Protein AF-A0A6A1Z0P8-F1 (afdb_monomer_lite)

Structure (mmCIF, N/CA/C/O backbone):
data_AF-A0A6A1Z0P8-F1
#
_entry.id   AF-A0A6A1Z0P8-F1
#
loop_
_atom_site.group_PDB
_atom_site.id
_atom_site.type_symbol
_atom_site.label_atom_id
_atom_site.label_alt_id
_atom_site.label_comp_id
_atom_site.label_asym_id
_atom_site.label_entity_id
_atom_site.label_seq_id
_atom_site.pdbx_PDB_ins_code
_atom_site.Cartn_x
_atom_site.Cartn_y
_atom_site.Cartn_z
_atom_site.occupancy
_atom_site.B_iso_or_equiv
_atom_site.auth_seq_id
_atom_site.auth_comp_id
_atom_site.auth_asym_id
_atom_site.auth_atom_id
_atom_site.pdbx_PDB_model_num
ATOM 1 N N . MET A 1 1 ? 41.110 -6.495 -31.274 1.00 54.38 1 MET A N 1
ATOM 2 C CA . MET A 1 1 ? 40.174 -6.137 -30.177 1.00 54.38 1 MET A CA 1
ATOM 3 C C . MET A 1 1 ? 39.585 -4.802 -30.564 1.00 54.38 1 MET A C 1
ATOM 5 O O . MET A 1 1 ? 40.037 -3.745 -30.126 1.00 54.38 1 MET A O 1
ATOM 9 N N . ASP A 1 2 ? 38.679 -4.904 -31.521 1.00 58.50 2 ASP A N 1
ATOM 10 C CA . ASP A 1 2 ? 38.270 -3.848 -32.425 1.00 58.50 2 ASP A CA 1
ATOM 11 C C . ASP A 1 2 ? 37.320 -2.876 -31.732 1.00 58.50 2 ASP A C 1
ATOM 13 O O . ASP A 1 2 ? 36.557 -3.233 -30.830 1.00 58.50 2 ASP A O 1
A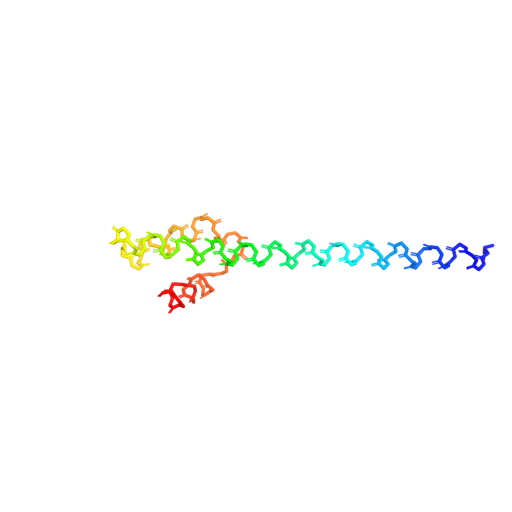TOM 17 N N . PHE A 1 3 ? 37.421 -1.610 -32.123 1.00 57.34 3 PHE A N 1
ATOM 18 C CA . PHE A 1 3 ? 36.674 -0.501 -31.531 1.00 57.34 3 PHE A CA 1
ATOM 19 C C . PHE A 1 3 ? 35.152 -0.726 -31.625 1.00 57.34 3 PHE A C 1
ATOM 21 O O . PHE A 1 3 ? 34.408 -0.356 -30.716 1.00 57.34 3 PHE A O 1
ATOM 28 N N . GLU A 1 4 ? 34.720 -1.421 -32.679 1.00 59.91 4 GLU A N 1
ATOM 29 C CA . GLU A 1 4 ? 33.336 -1.824 -32.937 1.00 59.91 4 GLU A CA 1
ATOM 30 C C . GLU A 1 4 ? 32.777 -2.767 -31.863 1.00 59.91 4 GLU A C 1
ATOM 32 O O . GLU A 1 4 ? 31.656 -2.570 -31.394 1.00 59.91 4 GLU A O 1
ATOM 37 N N . THR A 1 5 ? 33.567 -3.733 -31.379 1.00 60.56 5 THR A N 1
ATOM 38 C CA . THR A 1 5 ? 33.122 -4.670 -30.331 1.00 60.56 5 THR A CA 1
ATOM 39 C C . THR A 1 5 ? 32.844 -3.935 -29.016 1.00 60.56 5 THR A C 1
ATOM 41 O O . THR A 1 5 ? 31.865 -4.216 -28.330 1.00 60.56 5 THR A O 1
ATOM 44 N N . ARG A 1 6 ? 33.653 -2.912 -28.703 1.00 56.78 6 ARG A N 1
ATOM 45 C CA . ARG A 1 6 ? 33.539 -2.117 -27.470 1.00 56.78 6 ARG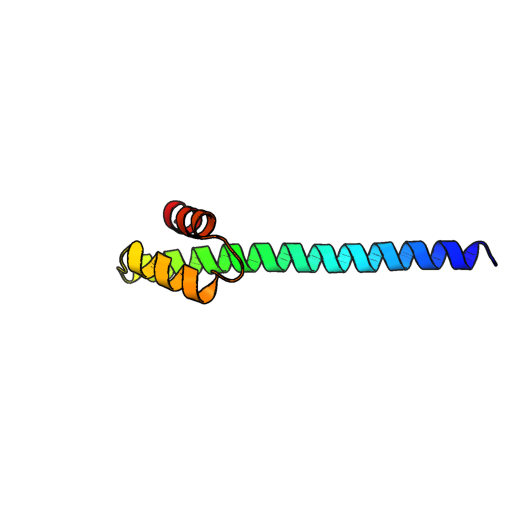 A CA 1
ATOM 46 C C . ARG A 1 6 ? 32.342 -1.148 -27.479 1.00 56.78 6 ARG A C 1
ATOM 48 O O . ARG A 1 6 ? 31.850 -0.791 -26.408 1.00 56.78 6 ARG A O 1
ATOM 55 N N . MET A 1 7 ? 31.883 -0.706 -28.656 1.00 57.72 7 MET A N 1
ATOM 56 C CA . MET A 1 7 ? 30.656 0.096 -28.807 1.00 57.72 7 MET A CA 1
ATOM 57 C C . MET A 1 7 ? 29.394 -0.763 -28.674 1.00 57.72 7 MET A C 1
ATOM 59 O O . MET A 1 7 ? 28.503 -0.410 -27.902 1.00 57.72 7 MET A O 1
ATOM 63 N N . LEU A 1 8 ? 29.359 -1.920 -29.341 1.00 59.22 8 LEU A N 1
ATOM 64 C CA . LEU A 1 8 ? 28.243 -2.874 -29.289 1.00 59.22 8 LEU A CA 1
ATOM 65 C C . LEU A 1 8 ? 27.941 -3.372 -27.868 1.00 59.22 8 LEU A C 1
ATOM 67 O O . LEU A 1 8 ? 26.779 -3.555 -27.500 1.00 59.22 8 LEU A O 1
ATOM 71 N N . GLU A 1 9 ? 28.971 -3.558 -27.040 1.00 58.66 9 GLU A N 1
ATOM 72 C CA . GLU A 1 9 ? 28.792 -3.919 -25.631 1.00 58.66 9 GLU A CA 1
ATOM 73 C C . GLU A 1 9 ? 28.179 -2.781 -24.799 1.00 58.66 9 GLU A C 1
ATOM 75 O O . GLU A 1 9 ? 27.366 -3.036 -23.911 1.00 58.66 9 GLU A O 1
ATOM 80 N N . ARG A 1 10 ? 28.512 -1.514 -25.082 1.00 56.56 10 ARG A N 1
ATOM 81 C CA . ARG A 1 10 ? 27.952 -0.359 -24.355 1.00 56.56 10 ARG A CA 1
ATOM 82 C C . ARG A 1 10 ? 26.481 -0.121 -24.684 1.00 56.56 10 ARG A C 1
ATOM 84 O O . ARG A 1 10 ? 25.713 0.196 -23.776 1.00 56.56 10 ARG A O 1
ATOM 91 N N . GLU A 1 11 ? 26.094 -0.302 -25.941 1.00 56.06 11 GLU A N 1
ATOM 92 C CA . GLU A 1 11 ? 24.714 -0.117 -26.403 1.00 56.06 11 GLU A CA 1
ATOM 93 C C . GLU A 1 11 ? 23.780 -1.191 -25.814 1.00 56.06 11 GLU A C 1
ATOM 95 O O . GLU A 1 11 ? 22.767 -0.867 -25.192 1.00 56.06 11 GLU A O 1
ATOM 100 N N . GLN A 1 12 ? 24.208 -2.460 -25.828 1.00 55.47 12 GLN A N 1
ATOM 101 C CA . GLN A 1 12 ? 23.475 -3.559 -25.184 1.00 55.47 12 GLN A CA 1
ATOM 102 C C . GLN A 1 12 ? 23.366 -3.411 -23.660 1.00 55.47 12 GLN A C 1
ATOM 104 O O . GLN A 1 12 ? 22.367 -3.821 -23.061 1.00 55.47 12 GLN A O 1
ATOM 109 N N . VAL A 1 13 ? 24.381 -2.844 -23.000 1.00 57.25 13 VAL A N 1
ATOM 110 C CA . VAL A 1 13 ? 24.325 -2.559 -21.557 1.00 57.25 13 VAL A CA 1
ATOM 111 C C . VAL A 1 13 ? 23.347 -1.419 -21.260 1.00 57.25 13 VAL A C 1
ATOM 113 O O . VAL A 1 13 ? 22.642 -1.486 -20.252 1.00 57.25 13 VAL A O 1
ATOM 116 N N . GLY A 1 14 ? 23.266 -0.407 -22.129 1.00 58.44 14 GLY A N 1
ATOM 117 C CA . GLY A 1 14 ? 22.287 0.679 -22.039 1.00 58.44 14 GLY A CA 1
ATOM 118 C C . GLY A 1 14 ? 20.846 0.182 -22.159 1.00 58.44 14 GLY A C 1
ATOM 119 O O . GLY A 1 14 ? 20.025 0.484 -21.294 1.00 58.44 14 GLY A O 1
ATOM 120 N N . GLU A 1 15 ? 20.553 -0.657 -23.155 1.00 59.19 15 GLU A N 1
ATOM 121 C CA . GLU A 1 15 ? 19.223 -1.259 -23.333 1.00 59.19 15 GLU A CA 1
ATOM 122 C C . GLU A 1 15 ? 18.838 -2.199 -22.187 1.00 59.19 15 GLU A C 1
ATOM 124 O O . GLU A 1 15 ? 17.731 -2.108 -21.653 1.00 59.19 15 GLU A O 1
ATOM 129 N N . LYS A 1 16 ? 19.751 -3.078 -21.750 1.00 58.81 16 LYS A N 1
ATOM 130 C CA . LYS A 1 16 ? 19.479 -3.985 -20.622 1.00 58.81 16 LYS A CA 1
ATOM 131 C C . LYS A 1 16 ? 19.224 -3.218 -19.328 1.00 58.81 16 LYS A C 1
ATOM 133 O O . LYS A 1 16 ? 18.325 -3.592 -18.578 1.00 58.81 16 LYS A O 1
ATOM 138 N N . LYS A 1 17 ? 19.972 -2.140 -19.069 1.00 56.59 17 LYS A N 1
ATOM 139 C CA . LYS A 1 17 ? 19.731 -1.267 -17.911 1.00 56.59 17 LYS A CA 1
ATOM 140 C C . LYS A 1 17 ? 18.407 -0.521 -18.031 1.00 56.59 17 LYS A C 1
ATOM 142 O O . LYS A 1 17 ? 17.628 -0.563 -17.086 1.00 56.59 17 LYS A O 1
ATOM 147 N N . GLY A 1 18 ? 18.112 0.071 -19.188 1.00 59.94 18 GLY A N 1
ATOM 148 C CA . GLY A 1 18 ? 16.856 0.786 -19.428 1.00 59.94 18 GLY A CA 1
ATOM 149 C C . GLY A 1 18 ? 15.625 -0.106 -19.261 1.00 59.94 18 GLY A C 1
ATOM 150 O O . GLY A 1 18 ? 14.652 0.295 -18.622 1.00 59.94 18 GLY A O 1
ATOM 151 N N . ARG A 1 19 ? 15.688 -1.352 -19.745 1.00 61.31 19 ARG A N 1
ATOM 152 C CA . ARG A 1 19 ? 14.611 -2.338 -19.587 1.00 61.31 19 ARG A CA 1
ATOM 153 C C . ARG A 1 19 ? 14.440 -2.772 -18.132 1.00 61.31 19 ARG A C 1
ATOM 155 O O . ARG A 1 19 ? 13.329 -2.746 -17.616 1.00 61.31 19 ARG A O 1
ATOM 162 N N . MET A 1 20 ? 15.544 -3.068 -17.448 1.00 60.81 20 MET A N 1
ATOM 163 C CA . MET A 1 20 ? 15.532 -3.492 -16.045 1.00 60.81 20 MET A CA 1
ATOM 164 C C . MET A 1 20 ? 15.073 -2.369 -15.098 1.00 60.81 20 MET A C 1
ATOM 166 O O . MET A 1 20 ? 14.363 -2.624 -14.125 1.00 60.81 20 MET A O 1
ATOM 170 N N . GLU A 1 21 ? 15.436 -1.116 -15.383 1.00 60.69 21 GLU A N 1
ATOM 171 C CA . GLU A 1 21 ? 14.932 0.056 -14.661 1.00 60.69 21 GLU A CA 1
ATOM 172 C C . GLU A 1 21 ? 13.455 0.330 -14.957 1.00 60.69 21 GLU A C 1
ATOM 174 O O . GLU A 1 21 ? 12.708 0.660 -14.035 1.00 60.69 21 GLU A O 1
ATOM 179 N N . GLY A 1 22 ? 13.020 0.168 -16.210 1.00 65.31 22 GLY A N 1
ATOM 180 C CA . GLY A 1 22 ? 11.615 0.281 -16.603 1.00 65.31 22 GLY A CA 1
ATOM 181 C C . GLY A 1 22 ? 10.735 -0.757 -15.907 1.00 65.31 22 GLY A C 1
ATOM 182 O O . GLY A 1 22 ? 9.714 -0.401 -15.321 1.00 65.31 22 GLY A O 1
ATOM 183 N N . GLU A 1 23 ? 11.172 -2.017 -15.877 1.00 66.50 23 GLU A N 1
ATOM 184 C CA . GLU A 1 23 ? 10.485 -3.095 -15.159 1.00 66.50 23 GLU A CA 1
ATOM 185 C C . GLU A 1 23 ? 10.454 -2.843 -13.649 1.00 66.50 23 GLU A C 1
ATOM 187 O O . GLU A 1 23 ? 9.395 -2.959 -13.037 1.00 66.50 23 GLU A O 1
ATOM 192 N N . LYS A 1 24 ? 11.568 -2.414 -13.035 1.00 67.69 24 LYS A N 1
ATOM 193 C CA . LYS A 1 24 ? 11.584 -2.059 -11.605 1.00 67.69 24 LYS A CA 1
ATOM 194 C C . LYS A 1 24 ? 10.625 -0.918 -11.273 1.00 67.69 24 LYS A C 1
ATOM 196 O O . LYS A 1 24 ? 9.915 -1.002 -10.271 1.00 67.69 24 LYS A O 1
ATOM 201 N N . LYS A 1 25 ? 10.598 0.142 -12.088 1.00 69.75 25 LYS A N 1
ATOM 202 C CA . LYS A 1 25 ? 9.710 1.298 -11.880 1.00 69.75 25 LYS A CA 1
ATOM 203 C C . LYS A 1 25 ? 8.245 0.917 -12.074 1.00 69.75 25 LYS A C 1
ATOM 205 O O . LYS A 1 25 ? 7.426 1.249 -11.221 1.00 69.75 25 LYS A O 1
ATOM 210 N N . GLY A 1 26 ? 7.931 0.170 -13.133 1.00 74.62 26 GLY A N 1
ATOM 211 C CA . GLY A 1 26 ? 6.579 -0.321 -13.399 1.00 74.62 26 GLY A CA 1
ATOM 212 C C . GLY A 1 26 ? 6.078 -1.258 -12.302 1.00 74.62 26 GLY A C 1
ATOM 213 O O . GLY A 1 26 ? 4.948 -1.118 -11.841 1.00 74.62 26 GLY A O 1
ATOM 214 N N . LEU A 1 27 ? 6.941 -2.148 -11.808 1.00 76.44 27 LEU A N 1
ATOM 215 C CA . LEU A 1 27 ? 6.614 -3.048 -10.708 1.00 76.44 27 LEU A CA 1
ATOM 216 C C . LEU A 1 27 ? 6.361 -2.273 -9.408 1.00 76.44 27 LEU A C 1
ATOM 218 O O . LEU A 1 27 ? 5.344 -2.495 -8.758 1.00 76.44 27 LEU A O 1
ATOM 222 N N . GLN A 1 28 ? 7.229 -1.323 -9.042 1.00 76.38 28 GLN A N 1
ATOM 223 C CA . GLN A 1 28 ? 7.022 -0.496 -7.846 1.00 76.38 28 GLN A CA 1
ATOM 224 C C . GLN A 1 28 ? 5.746 0.348 -7.929 1.00 76.38 28 GLN A C 1
ATOM 226 O O . GLN A 1 28 ? 5.006 0.428 -6.948 1.00 76.38 28 GLN A O 1
ATOM 231 N N . GLN A 1 29 ? 5.464 0.955 -9.085 1.00 78.25 29 GLN A N 1
ATOM 232 C CA . GLN A 1 29 ? 4.225 1.704 -9.296 1.00 78.25 29 GLN A CA 1
ATOM 233 C C . GLN A 1 29 ? 3.000 0.793 -9.229 1.00 78.25 29 GLN A C 1
ATOM 235 O O . GLN A 1 29 ? 2.047 1.127 -8.534 1.00 78.25 29 GLN A O 1
ATOM 240 N N . GLY A 1 30 ? 3.034 -0.372 -9.880 1.00 82.88 30 GLY A N 1
ATOM 241 C CA . GLY A 1 30 ? 1.947 -1.349 -9.837 1.00 82.88 30 GLY A CA 1
ATOM 242 C C . GLY A 1 30 ? 1.676 -1.856 -8.422 1.00 82.88 30 GLY A C 1
ATOM 243 O O . GLY A 1 30 ? 0.523 -1.941 -8.011 1.00 82.88 30 GLY A O 1
ATOM 244 N N . LEU A 1 31 ? 2.729 -2.109 -7.642 1.00 84.31 31 LEU A N 1
ATOM 245 C CA . LEU A 1 31 ? 2.619 -2.535 -6.247 1.00 84.31 31 LEU A CA 1
ATOM 246 C C . LEU A 1 31 ? 2.058 -1.422 -5.354 1.00 84.31 31 LEU A C 1
ATOM 248 O O . LEU A 1 31 ? 1.187 -1.692 -4.531 1.00 84.31 31 LEU A O 1
ATOM 252 N N . LYS A 1 32 ? 2.495 -0.169 -5.538 1.00 84.19 32 LYS A N 1
ATOM 253 C CA . LYS A 1 32 ? 1.953 0.982 -4.799 1.00 84.19 32 LYS A CA 1
ATOM 254 C C . LYS A 1 32 ? 0.478 1.213 -5.130 1.00 84.19 32 LYS A C 1
ATOM 256 O O . LYS A 1 32 ? -0.336 1.359 -4.221 1.00 84.19 32 LYS A O 1
ATOM 261 N N . THR A 1 33 ? 0.126 1.214 -6.414 1.00 85.12 33 THR A N 1
ATOM 262 C CA . THR A 1 33 ? -1.265 1.353 -6.865 1.00 85.12 33 THR A CA 1
ATOM 263 C C . THR A 1 33 ? -2.115 0.203 -6.341 1.00 85.12 33 THR A C 1
ATOM 265 O O . THR A 1 33 ? -3.168 0.448 -5.768 1.00 85.12 33 THR A O 1
ATOM 268 N N . GLY A 1 34 ? -1.635 -1.038 -6.440 1.00 85.50 34 GLY A N 1
ATOM 269 C CA . GLY A 1 34 ? -2.335 -2.209 -5.919 1.00 85.50 34 GLY A CA 1
ATOM 270 C C . GLY A 1 34 ? -2.549 -2.15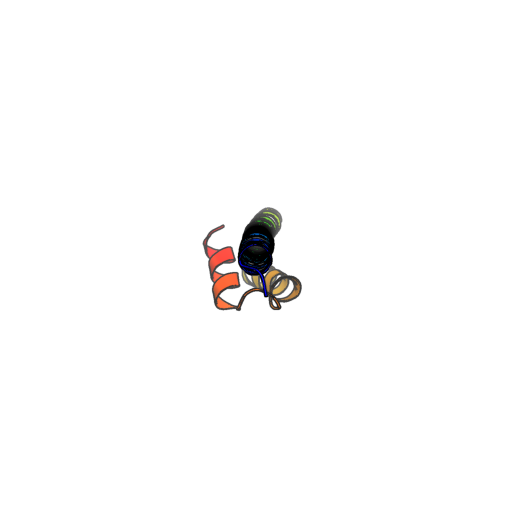6 -4.404 1.00 85.50 34 GLY A C 1
ATOM 271 O O . GLY A 1 34 ? -3.606 -2.563 -3.926 1.00 85.50 34 GLY A O 1
ATOM 272 N N . ALA A 1 35 ? -1.580 -1.641 -3.642 1.00 86.69 35 ALA A N 1
ATOM 273 C CA . ALA A 1 35 ? -1.716 -1.442 -2.202 1.00 86.69 35 ALA A CA 1
ATOM 274 C C . ALA A 1 35 ? -2.794 -0.396 -1.881 1.00 86.69 35 ALA A C 1
ATOM 276 O O . ALA A 1 35 ? -3.669 -0.662 -1.062 1.00 86.69 35 ALA A O 1
ATOM 277 N N . LEU A 1 36 ? -2.786 0.751 -2.567 1.00 85.94 36 LEU A N 1
ATOM 278 C CA . LEU A 1 36 ? -3.795 1.802 -2.398 1.00 85.94 36 LEU A CA 1
ATOM 279 C C . LEU A 1 36 ? -5.195 1.335 -2.814 1.00 85.94 36 LEU A C 1
ATOM 281 O O . LEU A 1 36 ? -6.153 1.567 -2.086 1.00 85.94 36 LEU A O 1
ATOM 285 N N . THR A 1 37 ? -5.323 0.624 -3.937 1.00 87.38 37 THR A N 1
ATOM 286 C CA . THR A 1 37 ? -6.600 0.035 -4.361 1.00 87.38 37 THR A CA 1
ATOM 287 C C . THR A 1 37 ? -7.107 -0.970 -3.333 1.00 87.38 37 THR A C 1
ATOM 289 O O . THR A 1 37 ? -8.287 -0.952 -3.008 1.00 87.38 37 THR A O 1
ATOM 292 N N . LEU A 1 38 ? -6.232 -1.813 -2.770 1.00 87.38 38 LEU A N 1
ATOM 293 C CA . LEU A 1 38 ? -6.622 -2.756 -1.721 1.00 87.38 38 LEU A CA 1
ATOM 294 C C . LEU A 1 38 ? -7.121 -2.020 -0.468 1.00 87.38 38 LEU A C 1
ATOM 296 O O . LEU A 1 38 ? -8.141 -2.411 0.092 1.00 87.38 38 LEU A O 1
ATOM 300 N N . VAL A 1 39 ? -6.435 -0.951 -0.050 1.00 88.31 39 VAL A N 1
ATOM 301 C CA . VAL A 1 39 ? -6.876 -0.101 1.067 1.00 88.31 39 VAL A CA 1
ATOM 302 C C . VAL A 1 39 ? -8.248 0.494 0.786 1.00 88.31 39 VAL A C 1
ATOM 304 O O . VAL A 1 39 ? -9.137 0.347 1.619 1.00 88.31 39 VAL A O 1
ATOM 307 N N . ALA A 1 40 ? -8.428 1.125 -0.375 1.00 88.06 40 ALA A N 1
ATOM 308 C CA . ALA A 1 40 ? -9.681 1.759 -0.760 1.00 88.06 40 ALA A CA 1
ATOM 309 C C . ALA A 1 40 ? -10.834 0.749 -0.789 1.00 88.06 40 ALA A C 1
ATOM 311 O O . ALA A 1 40 ? -11.856 0.978 -0.149 1.00 88.06 40 ALA A O 1
ATOM 312 N N . SER A 1 41 ? -10.641 -0.404 -1.439 1.00 88.44 41 SER A N 1
ATOM 313 C CA . SER A 1 41 ? -11.646 -1.467 -1.492 1.00 88.44 41 SER A CA 1
ATOM 314 C C . SER A 1 41 ? -12.005 -1.986 -0.105 1.00 88.44 41 SER A C 1
ATOM 316 O O . SER A 1 41 ? -13.179 -2.184 0.178 1.00 88.44 41 SER A O 1
ATOM 318 N N . LEU A 1 42 ? -11.016 -2.199 0.771 1.00 88.62 42 LEU A N 1
ATOM 319 C CA . LEU A 1 42 ? -11.270 -2.673 2.132 1.00 88.62 42 LEU A CA 1
ATOM 320 C C . LEU A 1 42 ? -11.955 -1.604 3.000 1.00 88.62 42 LEU A C 1
ATOM 322 O O . LEU A 1 42 ? -12.791 -1.931 3.837 1.00 88.62 42 LEU A O 1
ATOM 326 N N . LYS A 1 43 ? -11.627 -0.327 2.798 1.00 87.19 43 LYS A N 1
ATOM 327 C CA . LYS A 1 43 ? -12.269 0.803 3.478 1.00 87.19 43 LYS A CA 1
ATOM 328 C C . LYS A 1 43 ? -13.729 0.956 3.038 1.00 87.19 43 LYS A C 1
ATOM 330 O O . LYS A 1 43 ? -14.580 1.217 3.881 1.00 87.19 43 LYS A O 1
ATOM 335 N N . ASP A 1 44 ? -14.015 0.718 1.759 1.00 88.25 44 ASP A N 1
ATOM 336 C CA . ASP A 1 44 ? -15.364 0.750 1.180 1.00 88.25 44 ASP A CA 1
ATOM 337 C C . ASP A 1 44 ? -16.276 -0.346 1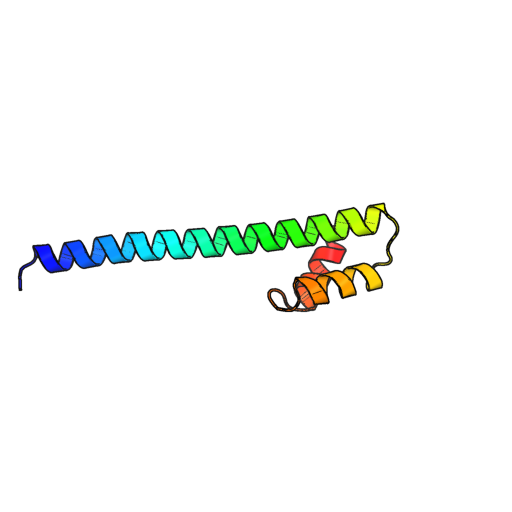.759 1.00 88.25 44 ASP A C 1
ATOM 339 O O . ASP A 1 44 ? -17.406 -0.071 2.155 1.00 88.25 44 ASP A O 1
ATOM 343 N N . VAL A 1 45 ? -15.756 -1.565 1.953 1.00 87.44 45 VAL A N 1
ATOM 344 C CA . VAL A 1 45 ? -16.489 -2.647 2.649 1.00 87.44 45 VAL A CA 1
ATOM 345 C C . VAL A 1 45 ? -16.548 -2.483 4.176 1.00 87.44 45 VAL A C 1
ATOM 347 O O . VAL A 1 45 ? -17.089 -3.348 4.865 1.00 87.44 45 VAL A O 1
ATOM 350 N N . GLY A 1 46 ? -16.006 -1.393 4.730 1.00 85.81 46 GLY A N 1
ATOM 351 C CA . GLY A 1 46 ? -16.060 -1.090 6.161 1.00 85.81 46 GLY A CA 1
ATOM 352 C C . GLY A 1 46 ? -15.033 -1.833 7.020 1.00 85.81 46 GLY A C 1
ATOM 353 O O . GLY A 1 46 ? -15.218 -1.945 8.234 1.00 85.81 46 GLY A O 1
ATOM 354 N N . CYS A 1 47 ? -13.943 -2.348 6.437 1.00 86.81 47 CYS A N 1
ATOM 355 C CA . CYS A 1 47 ? -12.852 -2.912 7.227 1.00 86.81 47 CYS A CA 1
ATOM 356 C C . CYS A 1 47 ? -12.173 -1.836 8.077 1.00 86.81 47 CYS A C 1
ATOM 358 O O . CYS A 1 47 ? -11.980 -0.689 7.672 1.00 86.81 47 CYS A O 1
ATOM 360 N N . THR A 1 48 ? -11.733 -2.240 9.264 1.00 87.31 48 THR A N 1
ATOM 361 C CA . THR A 1 48 ? -10.980 -1.348 10.147 1.00 87.31 48 THR A CA 1
ATOM 362 C C . THR A 1 48 ? -9.552 -1.158 9.652 1.00 87.31 48 THR A C 1
ATOM 364 O O . THR A 1 48 ? -8.919 -2.087 9.151 1.00 87.31 4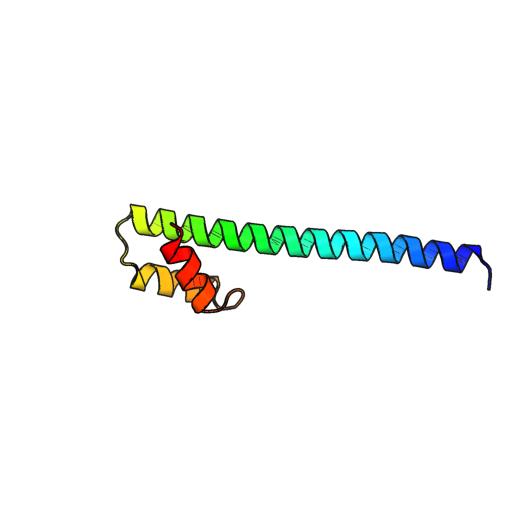8 THR A O 1
ATOM 367 N N . SER A 1 49 ? -8.997 0.028 9.893 1.00 84.38 49 SER A N 1
ATOM 368 C CA . SER A 1 49 ? -7.597 0.385 9.634 1.00 84.38 49 SER A CA 1
ATOM 369 C C . SER A 1 49 ? -6.588 -0.709 10.013 1.00 84.38 49 SER A C 1
ATOM 371 O O . SER A 1 49 ? -5.654 -0.977 9.261 1.00 84.38 49 SER A O 1
ATOM 373 N N . GLN A 1 50 ? -6.795 -1.394 11.144 1.00 86.88 50 GLN A N 1
ATOM 374 C CA . GLN A 1 50 ? -5.936 -2.501 11.578 1.00 86.88 50 GLN A CA 1
ATOM 375 C C . GLN A 1 50 ? -6.054 -3.745 10.687 1.00 86.88 50 GLN A C 1
ATOM 377 O O . GLN A 1 50 ? -5.031 -4.327 10.335 1.00 86.88 50 GLN A O 1
ATOM 382 N N . GLN A 1 51 ? -7.268 -4.140 10.289 1.00 89.88 51 GLN A N 1
ATOM 383 C CA . GLN A 1 51 ? -7.481 -5.273 9.379 1.00 89.88 51 GLN A CA 1
ATOM 384 C C . GLN A 1 51 ? -6.874 -5.003 8.001 1.00 89.88 51 GLN A C 1
ATOM 386 O O . GLN A 1 51 ? -6.216 -5.874 7.429 1.00 89.88 51 GLN A O 1
ATOM 391 N N . ILE A 1 52 ? -7.044 -3.779 7.497 1.00 88.81 52 ILE A N 1
ATOM 392 C CA . ILE A 1 52 ? -6.467 -3.342 6.223 1.00 88.81 52 ILE A CA 1
ATOM 393 C C . ILE A 1 52 ? -4.942 -3.384 6.285 1.00 88.81 52 ILE A C 1
ATOM 395 O O . ILE A 1 52 ? -4.298 -3.947 5.400 1.00 88.81 52 ILE A O 1
ATOM 399 N N . LEU A 1 53 ? -4.355 -2.848 7.358 1.00 88.31 53 LEU A N 1
ATOM 400 C CA . LEU A 1 53 ? -2.911 -2.874 7.562 1.00 88.31 53 LEU A CA 1
ATOM 401 C C . LEU A 1 53 ? -2.376 -4.312 7.640 1.00 88.31 53 LEU A C 1
ATOM 403 O O . LEU A 1 53 ? -1.314 -4.609 7.102 1.00 88.31 53 LEU A O 1
ATOM 407 N N . GLN A 1 54 ? -3.108 -5.224 8.277 1.00 89.88 54 GLN A N 1
ATOM 408 C CA . GLN A 1 54 ? -2.710 -6.624 8.402 1.00 89.88 54 GLN A CA 1
ATOM 409 C C . GLN A 1 54 ? -2.759 -7.364 7.050 1.00 89.88 54 GLN A C 1
ATOM 411 O O . GLN A 1 54 ? -1.829 -8.102 6.725 1.00 89.88 54 GLN A O 1
ATOM 416 N N . GLN A 1 55 ? -3.781 -7.103 6.225 1.00 88.25 55 GLN A N 1
ATOM 417 C CA . GLN A 1 55 ? -3.878 -7.576 4.832 1.00 88.25 55 GLN A CA 1
ATOM 418 C C . GLN A 1 55 ? -2.735 -7.035 3.964 1.00 88.25 55 GLN A C 1
ATOM 420 O O . GLN A 1 55 ? -2.078 -7.786 3.239 1.00 88.25 55 GLN A O 1
ATOM 425 N N . LEU A 1 56 ? -2.460 -5.734 4.079 1.00 87.69 56 LEU A N 1
ATOM 426 C CA . LEU A 1 56 ? -1.337 -5.079 3.422 1.00 87.69 56 LEU A CA 1
ATOM 427 C C . LEU A 1 56 ? -0.005 -5.714 3.827 1.00 87.69 56 LEU A C 1
ATOM 429 O O . LEU A 1 56 ? 0.796 -6.029 2.956 1.00 87.69 56 LEU A O 1
ATOM 433 N N . LYS A 1 57 ? 0.228 -5.967 5.120 1.00 88.81 57 LYS A N 1
ATOM 434 C CA . LYS A 1 57 ? 1.447 -6.640 5.597 1.00 88.81 57 LYS A CA 1
ATOM 435 C C . LYS A 1 57 ? 1.560 -8.066 5.069 1.00 88.81 57 LYS A C 1
ATOM 437 O O . LYS A 1 57 ? 2.652 -8.483 4.706 1.00 88.81 57 LYS A O 1
ATOM 442 N N . GLN A 1 58 ? 0.459 -8.806 4.960 1.00 88.62 58 GLN A N 1
ATOM 443 C CA . GLN A 1 58 ? 0.507 -10.149 4.379 1.00 88.62 58 GLN A CA 1
ATOM 444 C C . GLN A 1 58 ? 0.818 -10.148 2.880 1.00 88.62 58 GLN A C 1
ATOM 446 O O . GLN A 1 58 ? 1.635 -10.949 2.434 1.00 88.62 58 GLN A O 1
ATOM 451 N N . LYS A 1 59 ? 0.184 -9.273 2.090 1.00 85.12 59 LYS A N 1
ATOM 452 C CA . LYS A 1 59 ? 0.394 -9.249 0.632 1.00 85.12 59 LYS A CA 1
ATOM 453 C C . LYS A 1 59 ? 1.645 -8.493 0.205 1.00 85.12 59 LYS A C 1
ATOM 455 O O . LYS A 1 59 ? 2.298 -8.889 -0.754 1.00 85.12 59 LYS A O 1
ATOM 460 N N . TYR A 1 60 ? 1.968 -7.417 0.907 1.00 85.94 60 TYR A N 1
ATOM 461 C CA . TYR A 1 60 ? 3.015 -6.478 0.535 1.00 85.94 60 TYR A CA 1
ATOM 462 C C . TYR A 1 60 ? 4.125 -6.346 1.576 1.00 85.94 60 TYR A C 1
ATOM 464 O O . TYR A 1 60 ? 5.079 -5.631 1.307 1.00 85.94 60 TYR A O 1
ATOM 472 N N . GLY A 1 61 ? 4.085 -7.034 2.720 1.00 83.19 61 GLY A N 1
ATOM 473 C CA . GLY A 1 61 ? 5.164 -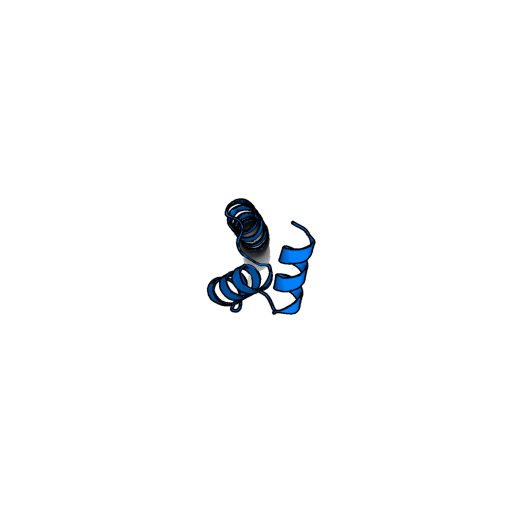6.967 3.721 1.00 83.19 61 GLY A CA 1
ATOM 474 C C . GLY A 1 61 ? 6.507 -7.512 3.227 1.00 83.19 61 GLY A C 1
ATOM 475 O O . GLY A 1 61 ? 7.547 -7.173 3.777 1.00 83.19 61 GLY A O 1
ATOM 476 N N . ASN A 1 62 ? 6.504 -8.302 2.147 1.00 85.62 62 ASN A N 1
ATOM 477 C CA . ASN A 1 62 ? 7.726 -8.724 1.455 1.00 85.62 62 ASN A CA 1
ATOM 478 C C . ASN A 1 62 ? 8.289 -7.649 0.498 1.00 85.62 62 ASN A C 1
ATOM 480 O O . ASN A 1 62 ? 9.379 -7.803 -0.041 1.00 85.62 62 ASN A O 1
ATOM 484 N N . VAL A 1 63 ? 7.530 -6.581 0.241 1.00 83.81 63 VAL A N 1
ATOM 485 C CA . VAL A 1 63 ? 7.864 -5.523 -0.727 1.00 83.81 63 VAL A CA 1
ATOM 486 C C . VAL A 1 63 ? 8.052 -4.174 -0.033 1.00 83.81 63 VAL A C 1
ATOM 488 O O . VAL A 1 63 ? 9.007 -3.456 -0.317 1.00 83.81 63 VAL A O 1
ATOM 491 N N . PHE A 1 64 ? 7.135 -3.820 0.862 1.00 84.56 64 PHE A N 1
ATOM 492 C CA . PHE A 1 64 ? 7.054 -2.538 1.542 1.00 84.56 64 PHE A CA 1
ATOM 493 C C . PHE A 1 64 ? 7.162 -2.746 3.051 1.00 84.56 64 PHE A C 1
ATOM 495 O O . PHE A 1 64 ? 6.569 -3.666 3.613 1.00 84.56 64 PHE A O 1
ATOM 502 N N . SER A 1 65 ? 7.896 -1.860 3.722 1.00 87.00 65 SER A N 1
ATOM 503 C CA . SER A 1 65 ? 7.992 -1.862 5.183 1.00 87.00 65 SER A CA 1
ATOM 504 C C . SER A 1 65 ? 6.680 -1.426 5.829 1.00 87.00 65 SER A C 1
ATOM 506 O O . SER A 1 65 ? 5.914 -0.667 5.234 1.00 87.00 65 SER A O 1
ATOM 508 N N . ASP A 1 66 ? 6.475 -1.801 7.091 1.00 86.00 66 ASP A N 1
ATOM 509 C CA . ASP A 1 66 ? 5.286 -1.440 7.871 1.00 86.00 66 ASP A CA 1
ATOM 510 C C . ASP A 1 66 ? 4.939 0.053 7.785 1.00 86.00 66 ASP A C 1
ATOM 512 O O . ASP A 1 66 ? 3.786 0.395 7.544 1.00 86.00 66 ASP A O 1
ATOM 516 N N . LYS A 1 67 ? 5.946 0.935 7.860 1.00 87.06 67 LYS A N 1
ATOM 517 C CA . LYS A 1 67 ? 5.758 2.390 7.732 1.00 87.06 67 LYS A CA 1
ATOM 518 C C . LYS A 1 67 ? 5.144 2.806 6.394 1.00 87.06 67 LYS A C 1
ATOM 520 O O . LYS A 1 67 ? 4.270 3.664 6.376 1.00 87.06 67 LYS A O 1
ATOM 525 N N . GLN A 1 68 ? 5.581 2.208 5.284 1.00 85.62 68 GLN A N 1
ATOM 526 C CA . GLN A 1 68 ? 5.017 2.524 3.969 1.00 85.62 68 GLN A CA 1
ATOM 527 C C . GLN A 1 68 ? 3.584 2.014 3.842 1.00 85.62 68 GLN A C 1
ATOM 529 O O . GLN A 1 68 ? 2.736 2.691 3.271 1.00 85.62 68 GLN A O 1
ATOM 534 N N . LEU A 1 69 ? 3.293 0.848 4.421 1.00 86.44 69 LEU A N 1
ATOM 535 C CA . LEU A 1 69 ? 1.938 0.304 4.458 1.00 86.44 69 LEU A CA 1
ATOM 536 C C . LEU A 1 69 ? 0.997 1.184 5.296 1.00 86.44 69 LEU A C 1
ATOM 538 O O . LEU A 1 69 ? -0.140 1.419 4.894 1.00 86.44 69 LEU A O 1
ATOM 542 N N . GLU A 1 70 ? 1.478 1.723 6.419 1.00 87.00 70 GLU A N 1
ATOM 543 C CA . GLU A 1 70 ? 0.752 2.722 7.213 1.00 87.00 70 GLU A CA 1
ATOM 544 C C . GLU A 1 70 ? 0.544 4.037 6.450 1.00 87.00 70 GLU A C 1
ATOM 546 O O . GLU A 1 70 ? -0.517 4.650 6.565 1.00 87.00 70 GLU A O 1
ATOM 551 N N . GLU A 1 71 ? 1.520 4.476 5.652 1.00 88.12 71 GLU A N 1
ATOM 552 C CA . GLU A 1 71 ? 1.344 5.635 4.773 1.00 88.12 71 GLU A CA 1
ATOM 553 C C . GLU A 1 71 ? 0.273 5.390 3.707 1.00 88.12 71 GLU A C 1
ATOM 555 O O . GLU A 1 71 ? -0.564 6.265 3.495 1.00 88.12 71 GLU A O 1
ATOM 560 N N . PHE A 1 72 ? 0.241 4.213 3.073 1.00 83.88 72 PHE A N 1
ATOM 561 C CA . PHE A 1 72 ? -0.805 3.877 2.096 1.00 83.88 72 PHE A CA 1
ATOM 562 C C . PHE A 1 72 ? -2.194 3.878 2.727 1.00 83.88 72 PHE A C 1
ATOM 564 O O . PHE A 1 72 ? -3.151 4.339 2.111 1.00 83.88 72 PHE A O 1
ATOM 571 N N . LEU A 1 73 ? -2.293 3.423 3.975 1.00 84.81 73 LEU A N 1
ATOM 572 C CA . LEU A 1 73 ? -3.527 3.482 4.745 1.00 84.81 73 LEU A CA 1
ATOM 573 C C . LEU A 1 73 ? -3.978 4.928 5.019 1.00 84.81 73 LEU A C 1
ATOM 575 O O . LEU A 1 73 ? -5.167 5.220 4.956 1.00 84.81 73 LEU A O 1
ATOM 579 N N . LYS A 1 74 ? -3.037 5.830 5.325 1.00 82.94 74 LYS A N 1
ATOM 580 C CA . LYS A 1 74 ? -3.315 7.253 5.594 1.00 82.94 74 LYS A CA 1
ATOM 581 C C . LYS A 1 74 ? -3.586 8.080 4.336 1.00 82.94 74 LYS A C 1
ATOM 583 O O . LYS A 1 74 ? -4.228 9.119 4.440 1.00 82.94 74 LYS A O 1
ATOM 588 N N . GLN A 1 75 ? -3.059 7.664 3.184 1.00 71.75 75 GLN A N 1
ATOM 589 C CA . GLN A 1 75 ? -3.239 8.356 1.902 1.00 71.75 75 GLN A CA 1
ATOM 590 C C . GLN A 1 75 ? -4.587 8.067 1.227 1.00 71.75 75 GLN A C 1
ATOM 592 O O . GLN A 1 75 ? -4.921 8.754 0.263 1.00 71.75 75 GLN A O 1
ATOM 597 N N . SER A 1 76 ? -5.335 7.065 1.699 1.00 58.56 76 SER A N 1
ATOM 598 C CA . SER A 1 76 ? -6.611 6.626 1.123 1.00 58.56 76 SER A CA 1
ATOM 599 C C . SER A 1 76 ? -7.823 7.035 1.951 1.00 58.56 76 SER A C 1
ATOM 601 O O . SER A 1 76 ? -7.703 7.324 3.161 1.00 58.56 76 SER A O 1
#

Organism: NCBI:txid47770

pLDDT: mean 76.63, std 12.78, range [54.38, 89.88]

Secondary structure (DSSP, 8-state):
--HHHHHHHHHHHHHHHHHHHHHHHHHHHHHHHHHHHHHHHHHHTT--HHHHHHHHHHHHTTTS-HHHHHHHHHH-

Foldseek 3Di:
DDPVVVVVVVVVVVVVVVVVVVVVVVVVVVLLVVLLVLLVVCVVVPHDLVVSLVVCCVVCVVPDPSVVSNVSNVVD

Sequence (76 aa):
MDFETRMLEREQVGEKKGRMEGEKKGLQQGLKTGALTLVASLKDVGCTSQQILQQLKQKYGNVFSDKQLEEFLKQS

Radius of gyration: 19.63 Å; chains: 1; bounding box: 57×18×44 Å